Protein AF-A0A382TUW3-F1 (afdb_monomer_lite)

Organism: NCBI:txid408172

Sequence (51 aa):
DPDTSLSLDEKPIGGLGIYLVKRLMTNIDYDYKDGKNHLLLTKSFTEGDIN

pLDDT: mean 80.98, std 14.19, range [52.78, 96.94]

Structure (mmCIF, N/CA/C/O backbone):
data_AF-A0A382TUW3-F1
#
_entry.id   AF-A0A382TUW3-F1
#
lo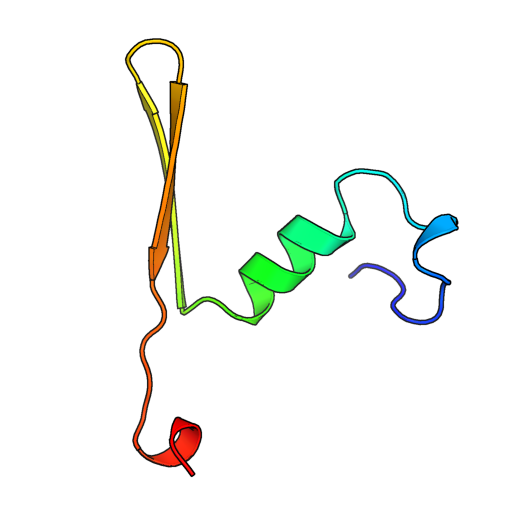op_
_atom_site.group_PDB
_atom_site.id
_atom_site.type_symbol
_atom_site.label_atom_id
_atom_site.label_alt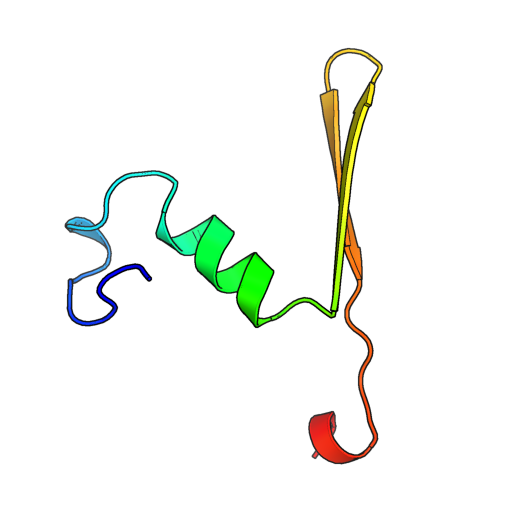_id
_atom_site.label_comp_id
_atom_site.label_asym_id
_atom_site.label_entity_id
_atom_site.label_seq_id
_atom_site.pdbx_PDB_ins_code
_atom_site.Cartn_x
_atom_site.Cartn_y
_atom_site.Cartn_z
_atom_site.occupancy
_atom_site.B_iso_or_equiv
_atom_site.auth_seq_id
_atom_site.auth_comp_id
_atom_site.auth_asym_id
_atom_site.auth_atom_id
_atom_site.pdbx_PDB_model_num
ATOM 1 N N . ASP A 1 1 ? 11.344 3.461 7.549 1.00 55.84 1 ASP A N 1
ATOM 2 C CA . ASP A 1 1 ? 11.338 2.147 6.872 1.00 55.84 1 ASP A CA 1
ATOM 3 C C . ASP A 1 1 ? 11.616 1.037 7.867 1.00 55.84 1 ASP A C 1
ATOM 5 O O . ASP A 1 1 ? 12.329 1.303 8.830 1.00 55.84 1 ASP A O 1
ATOM 9 N N . PRO A 1 2 ? 11.029 -0.160 7.702 1.00 59.97 2 PRO A N 1
ATOM 10 C CA . PRO A 1 2 ? 11.369 -1.298 8.543 1.00 59.97 2 PRO A CA 1
ATOM 11 C C . PRO A 1 2 ? 12.793 -1.765 8.239 1.00 59.97 2 PRO A C 1
ATOM 13 O O . PRO A 1 2 ? 13.214 -1.780 7.082 1.00 59.97 2 PRO A O 1
ATOM 16 N N . ASP A 1 3 ? 13.512 -2.177 9.278 1.00 64.19 3 ASP A N 1
ATOM 17 C CA . ASP A 1 3 ? 14.827 -2.782 9.121 1.00 64.19 3 ASP A CA 1
ATOM 18 C C . ASP A 1 3 ? 14.684 -4.151 8.436 1.00 64.19 3 ASP A C 1
ATOM 20 O O . ASP A 1 3 ? 14.121 -5.106 8.983 1.00 64.19 3 ASP A O 1
ATOM 24 N N . THR A 1 4 ? 15.135 -4.235 7.184 1.00 62.56 4 THR A N 1
ATOM 25 C CA . THR A 1 4 ? 15.077 -5.466 6.391 1.00 62.56 4 THR A CA 1
ATOM 26 C C . THR A 1 4 ? 16.177 -6.459 6.757 1.00 62.56 4 THR A C 1
ATOM 28 O O . THR A 1 4 ? 16.125 -7.580 6.256 1.00 62.56 4 THR A O 1
ATOM 31 N N . SER A 1 5 ? 17.143 -6.073 7.602 1.00 71.06 5 SER A N 1
ATOM 32 C CA . SER A 1 5 ? 18.246 -6.935 8.052 1.00 71.06 5 SER A CA 1
ATOM 33 C C . SER A 1 5 ? 17.845 -7.922 9.154 1.00 71.06 5 SER A C 1
ATOM 35 O O . SER A 1 5 ? 18.524 -8.928 9.345 1.00 71.06 5 SER A O 1
ATOM 37 N N . LEU A 1 6 ? 16.720 -7.677 9.831 1.00 60.84 6 LEU A N 1
ATOM 38 C CA . LEU A 1 6 ? 16.181 -8.571 10.854 1.00 60.84 6 LEU A CA 1
ATOM 39 C C . LEU A 1 6 ? 15.540 -9.818 10.231 1.00 60.84 6 LEU A C 1
ATOM 41 O O . LEU A 1 6 ? 14.927 -9.757 9.152 1.00 60.84 6 LEU A O 1
ATOM 45 N N . SER A 1 7 ? 15.638 -10.944 10.941 1.00 65.88 7 SER A N 1
ATOM 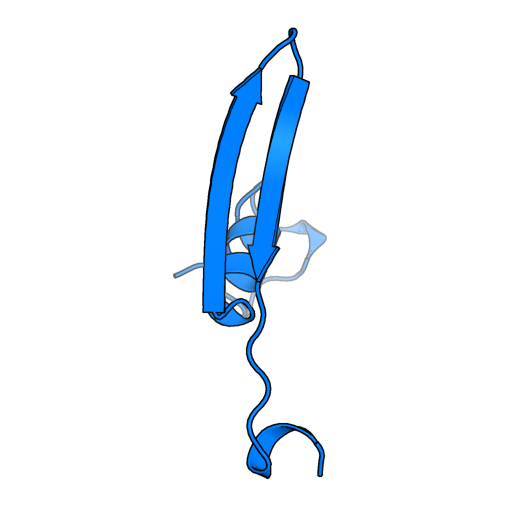46 C CA . SER A 1 7 ? 14.943 -12.181 10.579 1.00 65.88 7 SER A CA 1
ATOM 47 C C . SER A 1 7 ? 13.420 -11.981 10.620 1.00 65.88 7 SER A C 1
ATOM 49 O O . SER A 1 7 ? 12.913 -11.051 11.249 1.00 65.88 7 SER A O 1
ATOM 51 N N . LEU A 1 8 ? 12.658 -12.805 9.892 1.00 60.84 8 LEU A N 1
ATOM 52 C CA . LEU A 1 8 ? 11.196 -12.658 9.819 1.00 60.84 8 LEU A CA 1
ATOM 53 C C . LEU A 1 8 ? 10.514 -12.806 11.190 1.00 60.84 8 LEU A C 1
ATOM 55 O O . LEU A 1 8 ? 9.502 -12.147 11.419 1.00 60.84 8 LEU A O 1
ATOM 59 N N . ASP A 1 9 ? 11.101 -13.602 12.085 1.00 61.69 9 ASP A N 1
ATOM 60 C CA . ASP A 1 9 ? 10.558 -13.941 13.406 1.00 61.69 9 ASP A CA 1
ATOM 61 C C . ASP A 1 9 ? 10.764 -12.829 14.452 1.00 61.69 9 ASP A C 1
ATOM 63 O O . ASP A 1 9 ? 10.051 -12.767 15.451 1.00 61.69 9 ASP A O 1
ATOM 67 N N . GLU A 1 10 ? 11.703 -11.912 14.207 1.00 63.38 10 GLU A N 1
ATOM 68 C CA . GLU A 1 10 ? 12.011 -10.773 15.086 1.00 63.38 10 GLU A CA 1
ATOM 69 C C . GLU A 1 10 ? 11.261 -9.494 14.683 1.00 63.38 10 GLU A C 1
ATOM 71 O O . GLU A 1 10 ? 11.350 -8.463 15.356 1.00 63.38 10 GLU A O 1
ATOM 76 N N . LYS A 1 11 ? 10.521 -9.525 13.567 1.00 64.44 11 LYS A N 1
ATOM 77 C CA . LYS A 1 11 ? 9.821 -8.344 13.054 1.00 64.44 11 LYS A CA 1
ATOM 78 C C . LYS A 1 11 ? 8.526 -8.103 13.829 1.00 64.44 11 LYS A C 1
ATOM 80 O O . LYS A 1 11 ? 7.741 -9.031 14.022 1.00 64.44 11 LYS A O 1
ATOM 85 N N . PRO A 1 12 ? 8.230 -6.847 14.210 1.00 59.75 12 PRO A N 1
ATOM 86 C CA . PRO A 1 12 ? 6.958 -6.523 14.836 1.00 59.75 12 PRO A CA 1
ATOM 87 C C . PRO A 1 12 ? 5.793 -6.888 13.906 1.00 59.75 12 PRO A C 1
ATOM 89 O O . PRO A 1 12 ? 5.819 -6.613 12.698 1.00 59.75 12 PRO A O 1
ATOM 92 N N . ILE A 1 13 ? 4.757 -7.499 14.490 1.00 63.59 13 ILE A N 1
ATOM 93 C CA . ILE A 1 13 ? 3.522 -7.875 13.794 1.00 63.59 13 ILE A CA 1
ATOM 94 C C . ILE A 1 13 ? 2.968 -6.652 13.047 1.00 63.59 13 ILE A C 1
ATOM 96 O O . ILE A 1 13 ? 2.847 -5.563 13.604 1.00 63.59 13 ILE A O 1
ATOM 100 N N . GLY A 1 14 ? 2.639 -6.836 11.766 1.00 63.09 14 GLY A N 1
ATOM 101 C CA . GLY A 1 14 ? 1.989 -5.821 10.928 1.00 63.09 14 GLY A CA 1
ATOM 102 C C . GLY A 1 14 ? 2.925 -4.863 10.179 1.00 63.09 14 GLY A C 1
ATOM 103 O O . GLY A 1 14 ? 2.464 -4.172 9.273 1.00 63.09 14 GLY A O 1
ATOM 104 N N . GLY A 1 15 ? 4.231 -4.844 10.469 1.00 69.81 15 GLY A N 1
ATOM 105 C CA . GLY A 1 15 ? 5.160 -3.904 9.823 1.00 69.81 15 GLY A CA 1
ATOM 106 C C . GLY A 1 15 ? 5.566 -4.292 8.396 1.00 69.81 15 GLY A C 1
ATOM 107 O O . GLY A 1 15 ? 5.542 -3.465 7.483 1.00 69.81 15 GLY A O 1
ATOM 108 N N . LEU A 1 16 ? 5.925 -5.562 8.185 1.00 75.75 16 LEU A N 1
ATOM 109 C CA . LEU A 1 16 ? 6.522 -6.009 6.921 1.00 75.75 16 LEU A CA 1
ATOM 110 C C . LEU A 1 16 ? 5.507 -6.099 5.774 1.00 75.75 16 LEU A C 1
ATOM 112 O O . LEU A 1 16 ? 5.803 -5.670 4.662 1.00 75.75 16 LEU A O 1
ATOM 116 N N . GLY A 1 17 ? 4.310 -6.627 6.038 1.00 78.06 17 GLY A N 1
ATOM 117 C CA . GLY A 1 17 ? 3.275 -6.785 5.012 1.00 78.06 17 GLY A CA 1
ATOM 118 C C . GLY A 1 17 ? 2.838 -5.443 4.424 1.00 78.06 17 GLY A C 1
ATOM 119 O O . GLY A 1 17 ? 2.829 -5.272 3.209 1.00 78.06 17 GLY A O 1
ATOM 120 N N . ILE A 1 18 ? 2.573 -4.454 5.284 1.00 80.75 18 ILE A N 1
ATOM 121 C CA . ILE A 1 18 ? 2.203 -3.097 4.855 1.00 80.75 18 ILE A CA 1
ATOM 122 C C . ILE A 1 18 ? 3.340 -2.449 4.061 1.00 80.75 18 ILE A C 1
ATOM 124 O O . ILE A 1 18 ? 3.092 -1.796 3.047 1.00 80.75 18 ILE A O 1
ATOM 128 N N . TYR A 1 19 ? 4.585 -2.639 4.499 1.00 81.62 19 TYR A N 1
ATOM 129 C CA . TYR A 1 19 ? 5.746 -2.116 3.791 1.00 81.62 19 TYR A CA 1
ATOM 130 C C . TYR A 1 19 ? 5.881 -2.696 2.378 1.00 81.62 19 TYR A C 1
ATOM 132 O O . TYR A 1 19 ? 6.032 -1.942 1.419 1.00 81.62 19 TYR A O 1
ATOM 140 N N . LEU A 1 20 ? 5.772 -4.020 2.238 1.00 83.62 20 LEU A N 1
ATOM 141 C CA . LEU A 1 20 ? 5.831 -4.694 0.941 1.00 83.62 20 LEU A CA 1
ATOM 142 C C . LEU A 1 20 ? 4.719 -4.209 0.010 1.00 83.62 20 LEU A C 1
ATOM 144 O O . LEU A 1 20 ? 4.994 -3.847 -1.130 1.00 83.62 20 LEU A O 1
ATOM 148 N N . VAL A 1 21 ? 3.481 -4.134 0.504 1.00 87.56 21 VAL A N 1
ATOM 149 C CA . VAL A 1 21 ? 2.332 -3.675 -0.290 1.00 87.56 21 VAL A CA 1
ATOM 150 C C . VAL A 1 21 ? 2.550 -2.246 -0.795 1.00 87.56 21 VAL A C 1
ATOM 152 O O . VAL A 1 21 ? 2.389 -1.999 -1.987 1.00 87.56 21 VAL A O 1
ATOM 155 N N . LYS A 1 22 ? 3.006 -1.326 0.066 1.00 84.81 22 LYS A N 1
ATOM 156 C CA . LYS A 1 22 ? 3.316 0.063 -0.323 1.00 84.81 22 LYS A CA 1
ATOM 157 C C . LYS A 1 22 ? 4.420 0.182 -1.370 1.00 84.81 22 LYS A C 1
ATOM 159 O O . LYS A 1 22 ? 4.430 1.149 -2.120 1.00 84.81 22 LYS A O 1
ATOM 164 N N . ARG A 1 23 ? 5.364 -0.759 -1.396 1.00 87.50 23 ARG A N 1
ATOM 165 C CA . ARG A 1 23 ? 6.512 -0.718 -2.311 1.00 87.50 23 ARG A CA 1
ATOM 166 C C . ARG A 1 23 ? 6.227 -1.397 -3.647 1.00 87.50 23 ARG A C 1
ATOM 168 O O . ARG A 1 23 ? 6.798 -1.014 -4.661 1.00 87.50 23 ARG A O 1
ATOM 175 N N . LEU A 1 24 ? 5.383 -2.425 -3.633 1.00 89.44 24 LEU A N 1
ATOM 176 C CA . LEU A 1 24 ? 5.087 -3.235 -4.809 1.00 89.44 24 LEU A CA 1
ATOM 177 C C . LEU A 1 24 ? 3.913 -2.685 -5.613 1.00 89.44 24 LEU A C 1
ATOM 179 O O . LEU A 1 24 ? 3.959 -2.763 -6.838 1.00 89.44 24 LEU A O 1
ATOM 183 N N . MET A 1 25 ? 2.881 -2.153 -4.957 1.00 93.69 25 MET A N 1
ATOM 184 C CA . MET A 1 25 ? 1.644 -1.722 -5.614 1.00 93.69 25 MET A CA 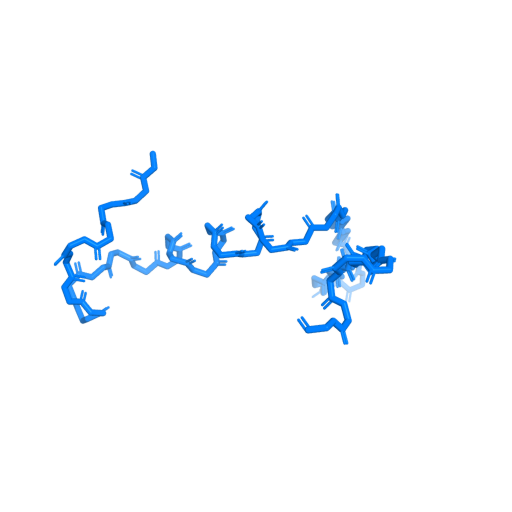1
ATOM 185 C C . MET A 1 25 ? 1.754 -0.309 -6.187 1.00 93.69 25 MET A C 1
ATOM 187 O O . MET A 1 25 ? 2.516 0.519 -5.699 1.00 93.69 25 MET A O 1
ATOM 191 N N . THR A 1 26 ? 0.971 -0.037 -7.229 1.00 95.31 26 THR A N 1
ATOM 192 C CA . THR A 1 26 ? 0.849 1.296 -7.835 1.00 95.31 26 THR A CA 1
ATOM 193 C C . THR A 1 26 ? -0.207 2.131 -7.119 1.00 95.31 26 THR A C 1
ATOM 195 O O . THR A 1 26 ? 0.034 3.301 -6.846 1.00 95.31 26 THR A O 1
ATOM 198 N N . ASN A 1 27 ? -1.357 1.533 -6.796 1.00 95.25 27 ASN A N 1
ATOM 199 C CA . ASN A 1 27 ? -2.413 2.175 -6.018 1.00 95.25 27 ASN A CA 1
ATOM 200 C C . ASN A 1 27 ? -2.924 1.247 -4.915 1.00 95.25 27 ASN A C 1
ATOM 202 O O . ASN A 1 27 ? -2.912 0.021 -5.064 1.00 95.25 27 ASN A O 1
ATOM 206 N N . ILE A 1 28 ? -3.369 1.849 -3.815 1.00 93.81 28 ILE A N 1
ATOM 207 C CA . ILE A 1 28 ? -3.935 1.159 -2.657 1.00 93.81 28 ILE A CA 1
ATOM 208 C C . ILE A 1 28 ? -5.179 1.934 -2.240 1.00 93.81 28 ILE A C 1
ATOM 210 O O . ILE A 1 28 ? -5.060 3.064 -1.771 1.00 93.81 28 ILE A O 1
ATOM 214 N N . ASP A 1 29 ? -6.342 1.305 -2.357 1.00 95.00 29 ASP A N 1
ATOM 215 C CA . ASP A 1 29 ? -7.609 1.850 -1.882 1.00 95.00 29 ASP A CA 1
ATOM 216 C C . ASP A 1 29 ? -8.150 0.964 -0.761 1.00 95.00 29 ASP A C 1
ATOM 218 O O . ASP A 1 29 ? -8.079 -0.268 -0.814 1.00 95.00 29 ASP A O 1
ATOM 222 N N . TYR A 1 30 ? -8.683 1.599 0.277 1.00 94.12 30 TYR A N 1
ATOM 223 C CA . TYR A 1 30 ? -9.257 0.918 1.427 1.00 94.12 30 TYR A CA 1
ATOM 224 C C . TYR A 1 30 ? -10.612 1.521 1.764 1.00 94.12 30 TYR A C 1
ATOM 226 O O . TYR A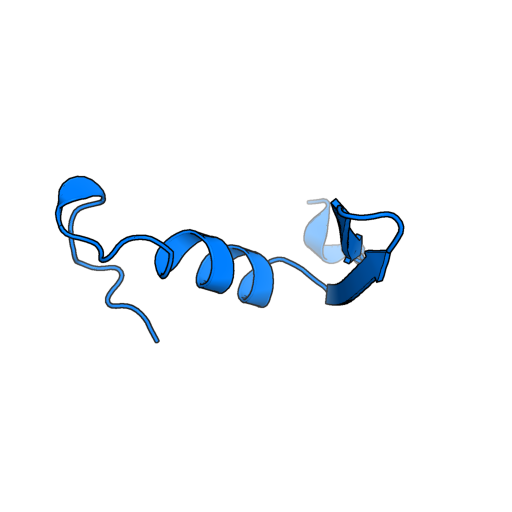 1 30 ? -10.739 2.738 1.892 1.00 94.12 30 TYR A O 1
ATOM 234 N N . ASP A 1 31 ? -11.593 0.651 1.967 1.00 96.44 31 ASP A N 1
ATOM 235 C CA . ASP A 1 31 ? -12.915 1.001 2.463 1.00 96.44 31 ASP A CA 1
ATOM 236 C C . ASP A 1 31 ? -13.350 -0.000 3.540 1.00 96.44 31 ASP A C 1
ATOM 238 O O . ASP A 1 31 ? -13.021 -1.188 3.482 1.00 96.44 31 ASP A O 1
ATOM 242 N N . TYR A 1 32 ? -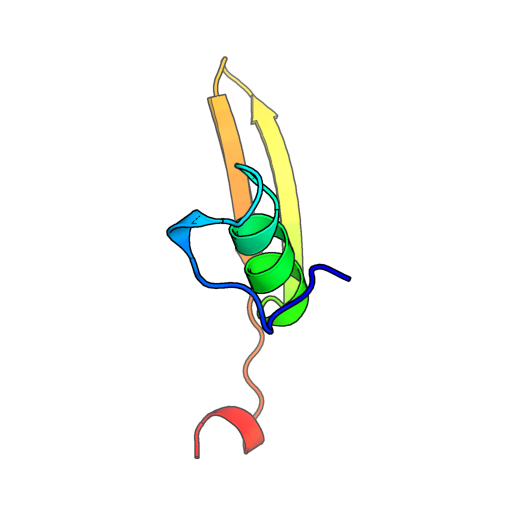14.086 0.473 4.542 1.00 96.19 32 TYR A N 1
ATOM 243 C CA . TYR A 1 32 ? -14.692 -0.386 5.554 1.00 96.19 32 TYR A CA 1
ATOM 244 C C . TYR A 1 32 ? -16.203 -0.347 5.392 1.00 96.19 32 TYR A C 1
ATOM 246 O O . TYR A 1 32 ? -16.858 0.636 5.741 1.00 96.19 32 TYR A O 1
ATOM 254 N N . LYS A 1 33 ? -16.760 -1.440 4.876 1.00 95.75 33 LYS A N 1
ATOM 255 C CA . LYS A 1 33 ? -18.168 -1.531 4.499 1.00 95.75 33 LYS A CA 1
ATOM 256 C C . LYS A 1 33 ? -18.740 -2.878 4.921 1.00 95.75 33 LYS A C 1
ATOM 258 O O . LYS A 1 33 ? -18.039 -3.883 4.934 1.00 95.75 33 LYS A O 1
ATOM 263 N N . ASP A 1 34 ? -20.011 -2.888 5.320 1.00 95.88 34 ASP A N 1
ATOM 264 C CA . ASP A 1 34 ? -20.760 -4.101 5.682 1.00 95.88 34 ASP A CA 1
ATOM 265 C C . ASP A 1 34 ? -20.046 -4.984 6.732 1.00 95.88 34 ASP A C 1
ATOM 267 O O . ASP A 1 34 ? -20.100 -6.214 6.694 1.00 95.88 34 ASP A O 1
ATOM 271 N N . GLY A 1 35 ? -19.349 -4.340 7.678 1.00 96.94 35 GLY A N 1
ATOM 272 C CA . GLY A 1 35 ? -18.597 -5.013 8.742 1.00 96.94 35 GLY A CA 1
ATOM 273 C C . GLY A 1 35 ? -17.313 -5.704 8.274 1.00 96.94 35 GLY A C 1
ATOM 274 O O . GLY A 1 35 ? -16.820 -6.600 8.959 1.00 96.94 35 GLY A O 1
ATOM 275 N N . LYS A 1 36 ? -16.793 -5.346 7.094 1.00 96.31 36 LYS A N 1
ATOM 276 C CA . LYS A 1 36 ? -15.626 -5.978 6.475 1.00 96.31 36 LYS A CA 1
ATOM 277 C C . LYS A 1 36 ? -14.642 -4.945 5.943 1.00 96.31 36 LYS A C 1
ATOM 279 O O . LYS A 1 36 ? -15.001 -3.834 5.567 1.00 96.31 36 LYS A O 1
ATOM 284 N N . ASN A 1 37 ? -13.384 -5.367 5.872 1.00 94.31 37 ASN A N 1
ATOM 285 C CA . ASN A 1 37 ? -12.320 -4.629 5.206 1.00 94.31 37 ASN A CA 1
ATOM 286 C C . ASN A 1 37 ? -12.384 -4.906 3.702 1.00 94.31 37 ASN A C 1
ATOM 288 O O . ASN A 1 37 ? -12.302 -6.062 3.283 1.00 94.31 37 ASN A O 1
ATOM 292 N N . HIS A 1 38 ? -12.483 -3.856 2.899 1.00 95.88 38 HIS A N 1
ATOM 293 C CA . HIS A 1 38 ? -12.393 -3.906 1.447 1.00 95.88 38 HIS A CA 1
ATOM 294 C C . HIS A 1 38 ? -11.068 -3.263 1.045 1.00 95.88 38 HIS A C 1
ATOM 296 O O . HIS A 1 38 ? -10.917 -2.046 1.092 1.00 95.88 38 HIS A O 1
ATOM 302 N N . LEU A 1 39 ? -10.089 -4.094 0.692 1.00 93.94 39 LEU A N 1
ATOM 303 C CA . LEU A 1 39 ? -8.773 -3.650 0.245 1.00 93.94 39 LEU A CA 1
ATOM 304 C C . LEU A 1 39 ? -8.647 -3.902 -1.256 1.00 93.94 39 LEU A C 1
ATOM 306 O O . LEU A 1 39 ? -8.730 -5.050 -1.695 1.00 93.94 39 LEU A O 1
ATOM 310 N N . LEU A 1 40 ? -8.420 -2.842 -2.026 1.00 94.88 40 LEU A N 1
ATOM 311 C CA . LEU A 1 40 ? -8.126 -2.914 -3.452 1.00 94.88 40 LEU A CA 1
ATOM 312 C C . LEU A 1 40 ? -6.669 -2.517 -3.682 1.00 94.88 40 LEU A C 1
ATOM 314 O O . LEU A 1 40 ? -6.228 -1.438 -3.292 1.00 94.88 40 LEU A O 1
ATOM 318 N N . LEU A 1 41 ? -5.921 -3.413 -4.318 1.00 95.25 41 LEU A N 1
ATOM 319 C CA . LEU A 1 41 ? -4.527 -3.204 -4.683 1.00 95.25 41 LEU A CA 1
ATOM 320 C C . LEU A 1 41 ? -4.422 -3.220 -6.204 1.00 95.25 41 LEU A C 1
ATOM 322 O O . LEU A 1 41 ? -4.789 -4.211 -6.835 1.00 95.25 41 LEU A O 1
ATOM 326 N N . THR A 1 42 ? -3.897 -2.145 -6.784 1.00 95.56 42 THR A N 1
ATOM 327 C CA . THR A 1 42 ? -3.712 -2.032 -8.234 1.00 95.56 42 THR A CA 1
ATOM 328 C C . THR A 1 42 ? -2.227 -1.965 -8.545 1.00 95.56 42 THR A C 1
ATOM 330 O O . THR A 1 42 ? -1.510 -1.124 -7.999 1.00 95.56 42 THR A O 1
ATOM 333 N N . LYS A 1 43 ? -1.760 -2.828 -9.448 1.00 94.12 43 LYS A N 1
ATOM 334 C CA . LYS A 1 43 ? -0.410 -2.778 -10.012 1.00 94.12 43 LYS A CA 1
ATOM 335 C C . LYS A 1 43 ? -0.503 -2.520 -11.507 1.00 94.12 43 LYS A C 1
ATOM 337 O O . LYS A 1 43 ? -1.053 -3.335 -12.241 1.00 94.12 43 LYS A O 1
ATOM 342 N N . SER A 1 44 ? 0.056 -1.399 -11.942 1.00 93.50 44 SER A N 1
ATOM 343 C CA . SER A 1 44 ? 0.294 -1.142 -13.357 1.00 93.50 44 SER A CA 1
ATOM 344 C C . SER A 1 44 ? 1.635 -1.756 -13.737 1.00 93.50 44 SER A C 1
ATOM 346 O O . SER A 1 44 ? 2.642 -1.480 -13.084 1.00 93.50 44 SER A O 1
ATOM 348 N N . PHE A 1 45 ? 1.634 -2.590 -14.771 1.00 90.12 45 PHE A N 1
ATOM 349 C CA . PHE A 1 45 ? 2.848 -3.125 -15.378 1.00 90.12 45 PHE A CA 1
ATOM 350 C C . PHE A 1 45 ? 3.198 -2.280 -16.598 1.00 90.12 45 PHE A C 1
ATOM 352 O O . PHE A 1 45 ? 2.321 -1.939 -17.394 1.00 90.12 45 PHE A O 1
ATOM 359 N N . THR A 1 46 ? 4.469 -1.932 -16.738 1.00 86.12 46 THR A N 1
ATOM 360 C CA . THR A 1 46 ? 5.019 -1.340 -17.959 1.00 86.12 46 THR A CA 1
ATOM 361 C C . THR A 1 46 ? 5.764 -2.410 -18.755 1.00 86.12 46 THR A C 1
ATOM 363 O O . THR A 1 46 ? 6.075 -3.475 -18.224 1.00 86.12 46 THR A O 1
ATOM 366 N N . GLU A 1 47 ? 6.079 -2.152 -20.028 1.00 79.88 47 GLU A N 1
ATOM 367 C CA . GLU A 1 47 ? 6.858 -3.092 -20.858 1.00 79.88 47 GLU A CA 1
ATOM 368 C C . GLU A 1 47 ? 8.224 -3.461 -20.240 1.00 79.88 47 GLU A C 1
ATOM 370 O O . GLU A 1 47 ? 8.772 -4.517 -20.541 1.00 79.88 47 GLU A O 1
ATOM 375 N N . GLY A 1 48 ? 8.762 -2.634 -19.335 1.00 76.44 48 GLY A N 1
ATOM 376 C CA . GLY A 1 48 ? 9.992 -2.932 -18.598 1.00 76.44 48 GLY A CA 1
ATOM 377 C C . GLY A 1 48 ? 9.828 -3.913 -17.430 1.00 76.44 48 GLY A C 1
ATOM 378 O O . GLY A 1 48 ? 10.828 -4.448 -16.970 1.00 76.44 48 GLY A O 1
ATOM 379 N N . ASP A 1 49 ? 8.602 -4.166 -16.961 1.00 76.12 49 ASP A N 1
ATOM 380 C CA . ASP A 1 49 ? 8.318 -5.030 -15.801 1.00 76.12 49 ASP A CA 1
ATOM 381 C C . ASP A 1 49 ? 8.007 -6.490 -16.190 1.00 76.12 49 ASP A C 1
ATOM 383 O O . ASP A 1 49 ? 7.906 -7.354 -15.321 1.00 76.12 49 ASP A O 1
ATOM 387 N N . ILE A 1 50 ? 7.802 -6.757 -17.486 1.00 70.38 50 ILE A N 1
ATOM 388 C CA . ILE A 1 50 ? 7.404 -8.068 -18.037 1.00 70.38 50 ILE A CA 1
ATOM 389 C C . ILE A 1 50 ? 8.577 -8.885 -18.604 1.00 70.38 50 ILE A C 1
ATOM 391 O O . ILE A 1 50 ? 8.342 -9.971 -19.136 1.00 70.38 50 ILE A O 1
ATOM 395 N N . ASN A 1 51 ? 9.809 -8.374 -18.501 1.00 52.78 51 ASN A N 1
ATOM 396 C CA . ASN A 1 51 ? 11.029 -9.018 -19.001 1.00 52.78 51 ASN A CA 1
ATOM 397 C C . ASN A 1 51 ? 11.923 -9.526 -17.868 1.00 52.78 51 ASN A C 1
ATOM 399 O O . ASN A 1 51 ? 12.112 -8.775 -16.886 1.00 52.78 51 ASN A O 1
#

Foldseek 3Di:
DDDPPDDPVPDPPPDPVVVCLVVQFPDWDWDCPPNDIDIDTHHDDDPVNVD

Radius of gyration: 14.49 Å; chains: 1; bounding box: 39×16×36 Å

Secondary structure (DSSP, 8-state):
---TTS-GGGSPTTHHHHHHHHHH-SEEEEEEETTEEEEEEE-PPPTTT--